Protein AF-A0A317Z697-F1 (afdb_monomer_lite)

Secondary structure (DSSP, 8-state):
-PPPP------SEEEEEESSHHHHHHHHHH-------EEEEEEEETTEEEEEEEE-TTS-HHHHHHHHHHHTTT-EE-S--HHHHHHHPEEEEESSHHHHHHHHSPPP-

pLDDT: mean 90.28, std 14.48, range [41.88, 98.62]

Structure (mmCIF, N/CA/C/O backbone):
data_AF-A0A317Z697-F1
#
_entry.id   AF-A0A317Z697-F1
#
loop_
_atom_site.group_PDB
_atom_site.id
_atom_site.type_symbol
_atom_site.label_atom_id
_atom_site.label_alt_id
_atom_site.label_comp_id
_atom_site.label_asym_id
_atom_site.label_entity_id
_atom_site.label_seq_id
_atom_site.pdbx_PDB_ins_code
_atom_site.Cartn_x
_atom_site.Cartn_y
_atom_site.Cartn_z
_atom_site.occupancy
_atom_site.B_iso_or_equiv
_atom_site.auth_seq_id
_atom_site.auth_comp_id
_atom_site.auth_asym_id
_atom_site.auth_atom_id
_atom_site.pdbx_PDB_model_num
ATOM 1 N N . ARG A 1 1 ? 38.152 8.853 -10.101 1.00 41.88 1 ARG A N 1
ATOM 2 C CA . ARG A 1 1 ? 37.678 7.446 -10.061 1.00 41.88 1 ARG A CA 1
ATOM 3 C C . ARG A 1 1 ? 36.201 7.452 -9.660 1.00 41.88 1 ARG A C 1
ATOM 5 O O . ARG A 1 1 ? 35.923 7.664 -8.489 1.00 41.88 1 ARG A O 1
ATOM 12 N N . LYS A 1 2 ? 35.261 7.319 -10.609 1.00 42.50 2 LYS A N 1
ATOM 13 C CA . LYS A 1 2 ? 33.827 7.153 -10.299 1.00 42.50 2 LYS A CA 1
ATOM 14 C C . LYS A 1 2 ? 33.617 5.700 -9.856 1.00 42.50 2 LYS A C 1
ATOM 16 O O . LYS A 1 2 ? 34.016 4.795 -10.584 1.00 42.50 2 LYS A O 1
ATOM 21 N N . ARG A 1 3 ? 33.093 5.478 -8.647 1.00 42.47 3 ARG A N 1
ATOM 22 C CA . ARG A 1 3 ? 32.684 4.139 -8.191 1.00 42.47 3 ARG A CA 1
ATOM 23 C C . ARG A 1 3 ? 31.514 3.690 -9.079 1.00 42.47 3 ARG A C 1
ATOM 25 O O . ARG A 1 3 ? 30.636 4.521 -9.312 1.00 42.47 3 ARG A O 1
ATOM 32 N N . PRO A 1 4 ? 31.486 2.449 -9.593 1.00 45.22 4 PRO A N 1
ATOM 33 C CA . PRO A 1 4 ? 30.306 1.970 -10.295 1.00 45.22 4 PRO A CA 1
ATOM 34 C C . PRO A 1 4 ? 29.153 1.951 -9.289 1.00 45.22 4 PRO A C 1
ATOM 36 O O . PRO A 1 4 ? 29.299 1.428 -8.181 1.00 45.22 4 PRO A O 1
ATOM 39 N N . SER A 1 5 ? 28.049 2.604 -9.653 1.00 47.69 5 SER A N 1
ATOM 40 C CA . SER A 1 5 ? 26.789 2.512 -8.924 1.00 47.69 5 SER A CA 1
ATOM 41 C C . SER A 1 5 ? 26.437 1.033 -8.808 1.00 47.69 5 SER A C 1
ATOM 43 O O . SER A 1 5 ? 26.380 0.326 -9.812 1.00 47.69 5 SER A O 1
ATOM 45 N N . LYS A 1 6 ? 26.297 0.538 -7.581 1.00 46.00 6 LYS A N 1
ATOM 46 C CA . LYS A 1 6 ? 25.869 -0.833 -7.323 1.00 46.00 6 LYS A CA 1
ATOM 47 C C . LYS A 1 6 ? 24.411 -0.897 -7.783 1.00 46.00 6 LYS A C 1
ATOM 49 O O . LYS A 1 6 ? 23.567 -0.335 -7.092 1.00 46.00 6 LYS A O 1
ATOM 54 N N . ASN A 1 7 ? 24.132 -1.505 -8.941 1.00 45.62 7 ASN A N 1
ATOM 55 C CA . ASN A 1 7 ? 22.761 -1.800 -9.367 1.00 45.62 7 ASN A CA 1
ATOM 56 C C . ASN A 1 7 ? 22.108 -2.606 -8.239 1.00 45.62 7 ASN A C 1
ATOM 58 O O . ASN A 1 7 ? 22.450 -3.768 -8.015 1.00 45.62 7 ASN A O 1
ATOM 62 N N . ARG A 1 8 ? 21.265 -1.946 -7.445 1.00 53.91 8 ARG A N 1
ATOM 63 C CA . ARG A 1 8 ? 20.401 -2.607 -6.475 1.00 53.91 8 ARG A CA 1
ATOM 64 C C . ARG A 1 8 ? 19.311 -3.249 -7.315 1.00 53.91 8 ARG A C 1
ATOM 66 O O . ARG A 1 8 ? 18.556 -2.522 -7.939 1.00 53.91 8 ARG A O 1
ATOM 73 N N . THR A 1 9 ? 19.269 -4.575 -7.369 1.00 57.44 9 THR A N 1
ATOM 74 C CA . THR A 1 9 ? 18.113 -5.290 -7.911 1.00 57.44 9 THR A CA 1
ATOM 75 C C . THR A 1 9 ? 16.875 -4.790 -7.171 1.00 57.44 9 THR A C 1
ATOM 77 O O . THR A 1 9 ? 16.795 -4.951 -5.951 1.00 57.44 9 THR A O 1
ATOM 80 N N . THR A 1 10 ? 15.963 -4.128 -7.877 1.00 67.25 10 THR A N 1
ATOM 81 C CA . THR A 1 10 ? 14.708 -3.648 -7.291 1.00 67.25 10 THR A CA 1
ATOM 82 C C . THR A 1 10 ? 13.803 -4.848 -7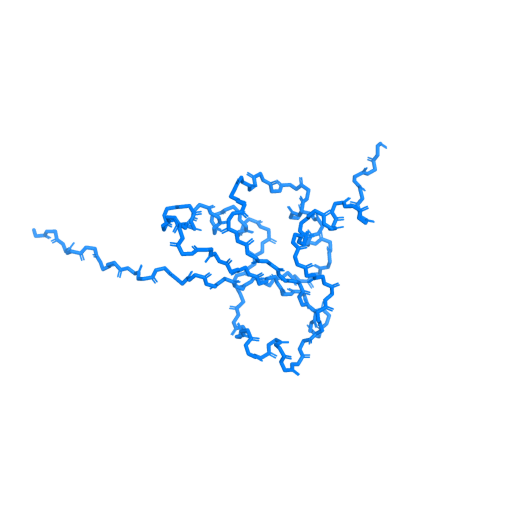.030 1.00 67.25 10 THR A C 1
ATOM 84 O O . THR A 1 10 ? 13.548 -5.646 -7.932 1.00 67.25 10 THR A O 1
ATOM 87 N N . THR A 1 11 ? 13.351 -5.019 -5.787 1.00 81.25 11 THR A N 1
ATOM 88 C CA . THR A 1 11 ? 12.391 -6.072 -5.437 1.00 81.25 11 THR A CA 1
ATOM 89 C C . THR A 1 11 ? 11.068 -5.800 -6.157 1.00 81.25 11 THR A C 1
ATOM 91 O O . THR A 1 11 ? 10.554 -4.687 -6.084 1.00 81.25 11 THR A O 1
ATOM 94 N N . ARG A 1 12 ? 10.511 -6.804 -6.849 1.00 91.75 12 ARG A N 1
ATOM 95 C CA . ARG A 1 12 ? 9.208 -6.688 -7.541 1.00 91.75 12 ARG A CA 1
ATOM 96 C C . ARG A 1 12 ? 7.996 -6.907 -6.633 1.00 91.75 12 ARG A C 1
ATOM 98 O O . ARG A 1 12 ? 6.869 -6.761 -7.080 1.00 91.75 12 ARG A O 1
ATOM 105 N N . THR A 1 13 ? 8.236 -7.217 -5.366 1.00 95.19 13 THR A N 1
ATOM 106 C CA . THR A 1 13 ? 7.212 -7.271 -4.326 1.00 95.19 13 THR A CA 1
ATOM 107 C C . THR A 1 13 ? 7.513 -6.206 -3.290 1.00 95.19 13 THR A C 1
ATOM 109 O O . THR A 1 13 ? 8.623 -6.150 -2.751 1.00 95.19 13 THR A O 1
ATOM 112 N N . ALA A 1 14 ? 6.521 -5.369 -3.023 1.00 95.38 14 ALA A N 1
ATOM 113 C CA . ALA A 1 14 ? 6.580 -4.321 -2.023 1.00 95.38 14 ALA A CA 1
ATOM 114 C C . ALA A 1 14 ? 5.493 -4.560 -0.979 1.00 95.38 14 ALA A C 1
ATOM 116 O O . ALA A 1 14 ? 4.379 -4.945 -1.319 1.00 95.38 14 ALA A O 1
ATOM 117 N N . ILE A 1 15 ? 5.828 -4.346 0.292 1.00 98.06 15 ILE A N 1
ATOM 118 C CA . ILE A 1 15 ? 4.886 -4.484 1.399 1.00 98.06 15 ILE A CA 1
ATOM 119 C C . ILE A 1 15 ? 4.958 -3.211 2.224 1.00 98.06 15 ILE A C 1
ATOM 121 O O . ILE A 1 15 ? 6.033 -2.818 2.687 1.00 98.06 15 ILE A O 1
ATOM 125 N N . PHE A 1 16 ? 3.806 -2.589 2.410 1.00 98.00 16 PHE A N 1
ATOM 126 C CA . PHE A 1 16 ? 3.645 -1.335 3.124 1.00 98.00 16 PHE A CA 1
ATOM 127 C C . PHE A 1 16 ? 2.750 -1.536 4.338 1.00 98.00 16 PHE A C 1
ATOM 129 O O . PHE A 1 16 ? 1.836 -2.359 4.306 1.00 98.00 16 PHE A O 1
ATOM 136 N N . LYS A 1 17 ? 3.043 -0.814 5.416 1.00 98.31 17 LYS A N 1
ATOM 137 C CA . LYS A 1 17 ? 2.325 -0.868 6.687 1.00 98.31 17 LYS A CA 1
ATOM 138 C C . LYS A 1 17 ? 1.574 0.445 6.890 1.00 98.31 17 LYS A C 1
ATOM 140 O O . LYS A 1 17 ? 2.197 1.489 7.071 1.00 98.31 17 LYS A O 1
ATOM 145 N N . PHE A 1 18 ? 0.254 0.357 6.927 1.00 98.00 18 PHE A N 1
ATOM 146 C CA . PHE A 1 18 ? -0.643 1.419 7.367 1.00 98.00 18 PHE A CA 1
ATOM 147 C C . PHE A 1 18 ? -1.034 1.168 8.828 1.00 98.00 18 PHE A C 1
ATOM 149 O O . PHE A 1 18 ? -1.301 0.022 9.202 1.00 98.00 18 PHE A O 1
ATOM 156 N N . GLU A 1 19 ? -1.022 2.210 9.663 1.00 94.75 19 GLU A N 1
ATOM 157 C CA . GLU A 1 19 ? -1.333 2.063 11.094 1.00 94.75 19 GLU A CA 1
ATOM 158 C C . GLU A 1 19 ? -2.824 1.790 11.314 1.00 94.75 19 GLU A C 1
ATOM 160 O O . GLU A 1 19 ? -3.176 1.019 12.203 1.00 94.75 19 GLU A O 1
ATOM 165 N N . ASP A 1 20 ? -3.690 2.358 10.473 1.00 94.62 20 ASP A N 1
ATOM 166 C CA . ASP A 1 20 ? -5.129 2.127 10.509 1.00 94.62 20 ASP A CA 1
ATOM 167 C C . ASP A 1 20 ? -5.770 2.148 9.105 1.00 94.62 20 ASP A C 1
ATOM 169 O O . ASP A 1 20 ? -5.098 2.246 8.075 1.00 94.62 20 ASP A O 1
ATOM 173 N N . LEU A 1 21 ? -7.096 1.985 9.063 1.00 95.25 21 LEU A N 1
ATOM 174 C CA . LEU A 1 21 ? -7.867 1.991 7.820 1.00 95.25 21 LEU A CA 1
ATOM 175 C C . LEU A 1 21 ? -7.999 3.398 7.212 1.00 95.25 21 LEU A C 1
ATOM 177 O O . LEU A 1 21 ? -8.128 3.512 5.994 1.00 95.25 21 LEU A O 1
ATOM 181 N N . GLU A 1 22 ? -7.975 4.455 8.025 1.00 94.75 22 GLU A N 1
ATOM 182 C CA . GLU A 1 22 ? -8.115 5.835 7.547 1.00 94.75 22 GLU A CA 1
ATOM 183 C C . GLU A 1 22 ? -6.911 6.231 6.691 1.00 94.75 22 GLU A C 1
ATOM 185 O O . GLU A 1 22 ? -7.085 6.864 5.648 1.00 94.75 22 GLU A O 1
ATOM 190 N N . ASP A 1 23 ? -5.705 5.780 7.048 1.00 95.31 23 ASP A N 1
ATOM 191 C CA . ASP A 1 23 ? -4.515 5.992 6.218 1.00 95.31 23 ASP A CA 1
ATOM 192 C C . ASP A 1 23 ? -4.629 5.284 4.852 1.00 95.31 23 ASP A C 1
ATOM 194 O O . ASP A 1 23 ? -4.227 5.835 3.822 1.00 95.31 23 ASP A O 1
ATOM 198 N N . VAL A 1 24 ? -5.230 4.085 4.810 1.00 96.88 24 VAL A N 1
ATOM 199 C CA . VAL A 1 24 ? -5.496 3.354 3.554 1.00 96.88 24 VAL A CA 1
ATOM 200 C C . VAL A 1 24 ? -6.509 4.111 2.691 1.00 96.88 24 VAL A C 1
ATOM 202 O O . VAL A 1 24 ? -6.317 4.243 1.479 1.00 96.88 24 VAL A O 1
ATOM 205 N N . ILE A 1 25 ? -7.576 4.635 3.303 1.00 96.19 25 ILE A N 1
ATOM 206 C CA . ILE A 1 25 ? -8.593 5.449 2.620 1.00 96.19 25 ILE A CA 1
ATOM 207 C C . ILE A 1 25 ? -7.964 6.737 2.078 1.00 96.19 25 ILE A C 1
ATOM 209 O O . ILE A 1 25 ? -8.167 7.082 0.911 1.00 96.19 25 ILE A O 1
ATOM 213 N N . ALA A 1 26 ? -7.155 7.423 2.887 1.00 94.56 26 ALA A N 1
ATOM 214 C CA . ALA A 1 26 ? -6.454 8.634 2.481 1.00 94.56 26 ALA A CA 1
ATOM 215 C C . ALA A 1 26 ? -5.501 8.371 1.309 1.00 94.56 26 ALA A C 1
ATOM 217 O O . ALA A 1 26 ? -5.503 9.143 0.347 1.00 94.56 26 ALA A O 1
ATOM 218 N N . TYR A 1 27 ? -4.735 7.275 1.351 1.00 96.00 27 TYR A N 1
ATOM 219 C CA . TYR A 1 27 ? -3.903 6.843 0.229 1.00 96.00 27 TYR A CA 1
ATOM 220 C C . TYR A 1 27 ? -4.750 6.611 -1.024 1.00 96.00 27 TYR A C 1
ATOM 222 O O . TYR A 1 27 ? -4.426 7.152 -2.080 1.00 96.00 27 TYR A O 1
ATOM 230 N N . ALA A 1 28 ? -5.854 5.867 -0.927 1.00 95.50 28 ALA A N 1
ATOM 231 C CA . ALA A 1 28 ? -6.675 5.526 -2.084 1.00 95.50 28 ALA A CA 1
ATOM 232 C C . ALA A 1 28 ? -7.210 6.761 -2.830 1.00 95.50 28 ALA A C 1
ATOM 234 O O . ALA A 1 28 ? -7.206 6.766 -4.059 1.00 95.50 28 ALA A O 1
ATOM 235 N N . HIS A 1 29 ? -7.622 7.812 -2.114 1.00 94.38 29 HIS A N 1
ATOM 236 C CA . HIS A 1 29 ? -8.170 9.031 -2.730 1.00 94.38 29 HIS A CA 1
ATOM 237 C C . HIS A 1 29 ? -7.123 10.052 -3.163 1.00 94.38 29 HIS A C 1
ATOM 239 O O . HIS A 1 29 ? -7.350 10.788 -4.120 1.00 94.38 29 HIS A O 1
ATOM 245 N N . ARG A 1 30 ? -5.980 10.117 -2.474 1.00 92.25 30 ARG A N 1
ATOM 246 C CA . ARG A 1 30 ? -4.978 11.172 -2.700 1.00 92.25 30 ARG A CA 1
ATOM 247 C C . ARG A 1 30 ? -3.799 10.738 -3.559 1.00 92.25 30 ARG A C 1
ATOM 249 O O . ARG A 1 30 ? -3.062 11.607 -4.020 1.00 92.25 30 ARG A O 1
ATOM 256 N N . ASN A 1 31 ? -3.587 9.438 -3.763 1.00 86.31 31 ASN A N 1
ATOM 257 C CA . ASN A 1 31 ? -2.522 8.983 -4.651 1.00 86.31 31 ASN A CA 1
ATOM 258 C C . ASN A 1 31 ? -2.882 9.270 -6.125 1.00 86.31 31 ASN A C 1
ATOM 260 O O . ASN A 1 31 ? -4.001 9.001 -6.556 1.00 86.31 31 ASN A O 1
ATOM 264 N N . ASP A 1 32 ? -1.920 9.783 -6.900 1.00 85.00 32 ASP A N 1
ATOM 265 C CA . ASP A 1 32 ? -2.017 9.954 -8.365 1.00 85.00 32 ASP A CA 1
ATOM 266 C C . ASP A 1 32 ? -1.196 8.865 -9.082 1.00 85.00 32 ASP A C 1
ATOM 268 O O . ASP A 1 32 ? -0.503 9.107 -10.077 1.00 85.00 32 ASP A O 1
ATOM 272 N N . GLN A 1 33 ? -1.220 7.641 -8.542 1.00 85.81 33 GLN A N 1
ATOM 273 C CA . GLN A 1 33 ? -0.461 6.524 -9.085 1.00 85.81 33 GLN A CA 1
ATOM 274 C C . GLN A 1 33 ? -1.038 6.133 -10.453 1.00 85.81 33 GLN A C 1
ATOM 276 O O . GLN A 1 33 ? -2.172 5.676 -10.565 1.00 85.81 33 GLN A O 1
ATOM 281 N N . ARG A 1 34 ? -0.236 6.293 -11.513 1.00 86.38 34 ARG A N 1
ATOM 282 C CA . ARG A 1 34 ? -0.647 5.977 -12.899 1.00 86.38 34 ARG A CA 1
ATOM 283 C C . ARG A 1 34 ? -0.233 4.598 -13.387 1.00 86.38 34 ARG A C 1
ATOM 285 O O . ARG A 1 34 ? -0.669 4.177 -14.453 1.00 86.38 34 ARG A O 1
ATOM 292 N N . LEU A 1 35 ? 0.662 3.942 -12.655 1.00 90.94 35 LEU A N 1
ATOM 293 C CA . LEU A 1 35 ? 1.061 2.573 -12.959 1.00 90.94 35 LEU A CA 1
ATOM 294 C C . LEU A 1 35 ? -0.143 1.657 -12.721 1.00 90.94 35 LEU A C 1
ATOM 296 O O . LEU A 1 35 ? -0.831 1.839 -11.724 1.00 90.94 35 LEU A O 1
ATOM 300 N N . THR A 1 36 ? -0.382 0.696 -13.611 1.00 91.19 36 THR A N 1
ATOM 301 C CA . THR A 1 36 ? -1.511 -0.253 -13.487 1.00 91.19 36 THR A CA 1
ATOM 302 C C . THR A 1 36 ? -1.081 -1.710 -13.633 1.00 91.19 36 THR A C 1
ATOM 304 O O . THR A 1 36 ? -1.841 -2.616 -13.322 1.00 91.19 36 THR A O 1
ATOM 307 N N . GLU A 1 37 ? 0.149 -1.940 -14.086 1.00 95.62 37 GLU A N 1
ATOM 308 C CA . GLU A 1 37 ? 0.754 -3.247 -14.327 1.00 95.62 37 GLU A CA 1
ATOM 309 C C . GLU A 1 37 ? 1.300 -3.847 -13.019 1.00 95.62 37 GLU A C 1
ATOM 311 O O . GLU A 1 37 ? 2.511 -4.001 -12.820 1.00 95.62 37 GLU A O 1
ATOM 316 N N . PHE A 1 38 ? 0.395 -4.105 -12.077 1.00 95.69 38 PHE A N 1
ATOM 317 C CA . PHE A 1 38 ? 0.674 -4.800 -10.827 1.00 95.69 38 PHE A CA 1
ATOM 318 C C . PHE A 1 38 ? -0.588 -5.467 -10.276 1.00 95.69 38 PHE A C 1
ATOM 320 O O . PHE A 1 38 ? -1.704 -5.026 -10.538 1.00 95.69 38 PHE A O 1
ATOM 327 N N . GLU A 1 39 ? -0.394 -6.478 -9.438 1.00 96.81 39 GLU A N 1
ATOM 328 C CA . GLU A 1 39 ? -1.447 -7.052 -8.598 1.00 96.81 39 GLU A CA 1
ATOM 329 C C . GLU A 1 39 ? -1.278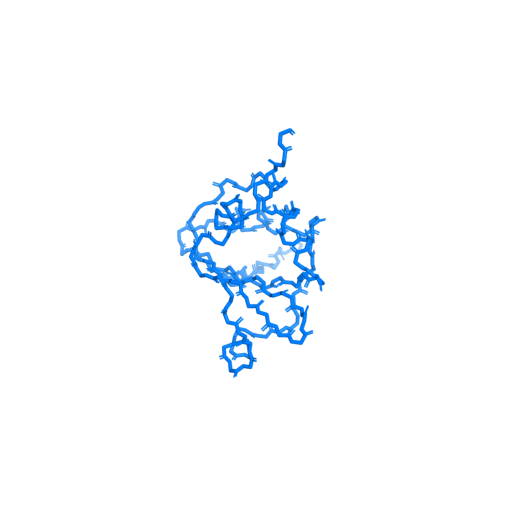 -6.589 -7.152 1.00 96.81 39 GLU A C 1
ATOM 331 O O . GLU A 1 39 ? -0.154 -6.366 -6.688 1.00 96.81 39 GLU A O 1
ATOM 336 N N . ASP A 1 40 ? -2.384 -6.444 -6.425 1.00 97.38 40 ASP A N 1
ATOM 337 C CA . ASP A 1 40 ? -2.370 -5.934 -5.059 1.00 97.38 40 ASP A CA 1
ATOM 338 C C . ASP A 1 40 ? -3.325 -6.659 -4.097 1.00 97.38 40 ASP A C 1
ATOM 340 O O . ASP A 1 40 ? -4.356 -7.245 -4.454 1.00 97.38 40 ASP A O 1
ATOM 344 N N . LEU A 1 41 ? -2.936 -6.644 -2.825 1.00 98.19 41 LEU A N 1
ATOM 345 C CA . LEU A 1 41 ? -3.642 -7.291 -1.724 1.00 98.19 41 LEU A CA 1
ATOM 346 C C . LEU A 1 41 ? -3.592 -6.389 -0.493 1.00 98.19 41 LEU A C 1
ATOM 348 O O . LEU A 1 41 ? -2.567 -5.776 -0.196 1.00 98.19 41 LEU A O 1
ATOM 352 N N . LEU A 1 42 ? -4.685 -6.355 0.264 1.00 98.56 42 LEU A N 1
ATOM 353 C CA . LEU A 1 42 ? -4.735 -5.713 1.572 1.00 98.56 42 LEU A CA 1
ATOM 354 C C . LEU A 1 42 ? -4.975 -6.769 2.642 1.00 98.56 42 LEU A C 1
ATOM 356 O O . LEU A 1 42 ? -6.050 -7.370 2.702 1.00 98.56 42 LEU A O 1
ATOM 360 N N . TYR A 1 43 ? -3.986 -6.959 3.503 1.00 98.62 43 TYR A N 1
ATOM 361 C CA . TYR A 1 43 ? -4.087 -7.782 4.699 1.00 98.62 43 TYR A CA 1
ATOM 362 C C . TYR A 1 43 ? -4.408 -6.920 5.917 1.00 98.62 43 TYR A C 1
ATOM 364 O O . TYR A 1 43 ? -4.027 -5.754 5.985 1.00 98.62 43 TYR A O 1
ATOM 372 N N . MET A 1 44 ? -5.044 -7.528 6.911 1.00 98.25 44 MET A N 1
ATOM 373 C CA . MET A 1 44 ? -5.099 -7.028 8.279 1.00 98.25 44 MET A CA 1
ATOM 374 C C . MET A 1 44 ? -4.484 -8.069 9.213 1.00 98.25 44 MET A C 1
ATOM 376 O O . MET A 1 44 ? -4.773 -9.264 9.101 1.00 98.25 44 MET A O 1
ATOM 380 N N . LEU A 1 45 ? -3.621 -7.612 10.112 1.00 98.06 45 LEU A N 1
ATOM 381 C CA . LEU A 1 45 ? -2.992 -8.409 11.158 1.00 98.06 45 LEU A CA 1
ATOM 382 C C . LEU A 1 45 ? -2.825 -7.515 12.388 1.00 98.06 45 LEU A C 1
ATOM 384 O O . LEU A 1 45 ? -2.242 -6.442 12.274 1.00 98.06 45 LEU A O 1
ATOM 388 N N . ASP A 1 46 ? -3.311 -7.966 13.545 1.00 9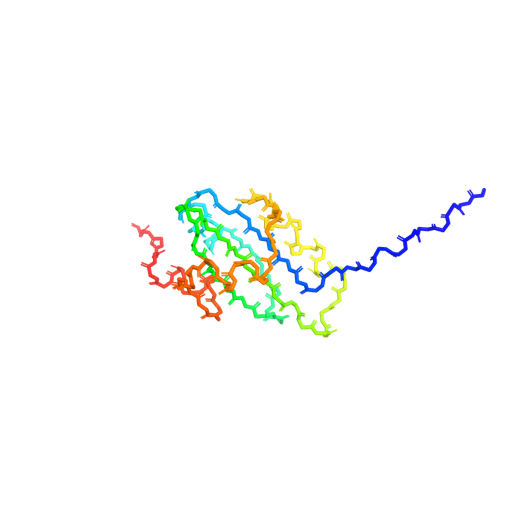5.75 46 ASP A N 1
ATOM 389 C CA . ASP A 1 46 ? -3.214 -7.242 14.821 1.00 95.75 46 ASP A CA 1
ATOM 390 C C . ASP A 1 46 ? -3.663 -5.767 14.711 1.00 95.75 46 ASP A C 1
ATOM 392 O O . ASP A 1 46 ? -2.937 -4.850 15.092 1.00 95.75 46 ASP A O 1
ATOM 396 N N . ASP A 1 47 ? -4.841 -5.547 14.111 1.00 95.69 47 ASP A N 1
ATOM 397 C CA . ASP A 1 47 ? -5.447 -4.231 13.830 1.00 95.69 47 ASP A CA 1
ATOM 398 C C . ASP A 1 47 ? -4.609 -3.289 12.941 1.00 95.69 47 ASP A C 1
ATOM 400 O O . ASP A 1 47 ? -4.982 -2.140 12.721 1.00 95.69 47 ASP A O 1
ATOM 404 N N . THR A 1 48 ? -3.517 -3.790 12.362 1.00 97.75 48 THR A N 1
ATOM 405 C CA . THR A 1 48 ? -2.652 -3.083 11.414 1.00 97.75 48 THR A CA 1
ATOM 406 C C . THR A 1 48 ? -2.938 -3.549 9.990 1.00 97.75 48 THR A C 1
ATOM 408 O O . THR A 1 48 ? -3.172 -4.740 9.750 1.00 97.75 48 THR A O 1
ATOM 411 N N . TYR A 1 49 ? -2.866 -2.635 9.022 1.00 98.44 49 TYR A N 1
ATOM 412 C CA . TYR A 1 49 ? -3.109 -2.941 7.615 1.00 98.44 49 TYR A CA 1
ATOM 413 C C . TYR A 1 49 ? -1.801 -3.073 6.835 1.00 98.44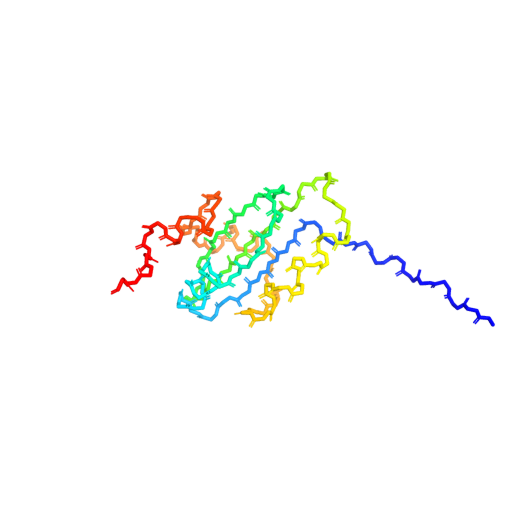 49 TYR A C 1
ATOM 415 O O . TYR A 1 49 ? -0.898 -2.243 6.938 1.00 98.44 49 TYR A O 1
ATOM 423 N N . TYR A 1 50 ? -1.706 -4.123 6.023 1.00 98.62 50 TYR A N 1
ATOM 424 C CA . TYR A 1 50 ? -0.533 -4.416 5.209 1.00 98.62 50 TYR A CA 1
ATOM 425 C C . TYR A 1 50 ? -0.917 -4.494 3.739 1.00 98.62 50 TYR A C 1
ATOM 427 O O . TYR A 1 50 ? -1.637 -5.400 3.321 1.00 98.62 50 TYR A O 1
ATOM 435 N N . TYR A 1 51 ? -0.423 -3.541 2.959 1.00 98.25 51 TYR A N 1
ATOM 436 C CA . TYR A 1 51 ? -0.678 -3.453 1.531 1.00 98.25 51 TYR A CA 1
ATOM 437 C C . TYR A 1 51 ? 0.485 -4.072 0.761 1.00 98.25 51 TYR A C 1
ATOM 439 O O . TYR A 1 51 ? 1.627 -3.617 0.867 1.00 98.25 51 TYR A O 1
ATOM 447 N N . VAL A 1 52 ? 0.196 -5.146 0.036 1.00 98.19 52 VAL A N 1
ATOM 448 C CA . VAL A 1 52 ? 1.165 -5.920 -0.740 1.00 98.19 52 VAL A CA 1
ATOM 449 C C . VAL A 1 52 ? 0.951 -5.614 -2.213 1.00 98.19 52 VAL A C 1
ATOM 451 O O . VAL A 1 52 ? -0.177 -5.667 -2.693 1.00 98.19 52 VAL A O 1
ATOM 454 N N . VAL A 1 53 ? 2.037 -5.312 -2.919 1.00 97.31 53 VAL A N 1
ATOM 455 C CA . VAL A 1 53 ? 2.044 -4.967 -4.344 1.00 97.31 53 VAL A CA 1
ATOM 456 C C . VAL A 1 53 ? 3.030 -5.869 -5.072 1.00 97.31 53 VAL A C 1
ATOM 458 O O . VAL A 1 53 ? 4.194 -5.971 -4.671 1.00 97.31 53 VAL A O 1
ATOM 461 N N . HIS A 1 54 ? 2.578 -6.488 -6.157 1.00 97.06 54 HIS A N 1
ATOM 462 C CA . HIS A 1 54 ? 3.356 -7.350 -7.041 1.00 97.06 54 HIS A CA 1
ATOM 463 C C . HIS A 1 54 ? 3.458 -6.704 -8.418 1.00 97.06 54 HIS A C 1
ATOM 465 O O . HIS A 1 54 ? 2.513 -6.746 -9.196 1.00 97.06 54 HIS A O 1
ATOM 471 N N . PHE A 1 55 ? 4.605 -6.106 -8.726 1.00 96.88 55 PHE A N 1
ATOM 472 C CA . PHE A 1 55 ? 4.837 -5.479 -10.025 1.00 96.88 55 PHE A CA 1
ATOM 473 C C . PHE A 1 55 ? 5.075 -6.528 -11.110 1.00 96.88 55 PHE A C 1
ATOM 475 O O . PHE A 1 55 ? 5.927 -7.411 -10.943 1.00 96.88 55 PHE A O 1
ATOM 482 N N . ASP A 1 56 ? 4.412 -6.366 -12.255 1.00 96.31 56 ASP A N 1
ATOM 483 C CA . ASP A 1 56 ? 4.625 -7.225 -13.418 1.00 96.31 56 ASP A CA 1
ATOM 484 C C . ASP A 1 56 ? 6.080 -7.175 -13.892 1.00 96.31 56 ASP A C 1
ATOM 486 O O . ASP A 1 56 ? 6.780 -6.172 -13.728 1.00 96.31 56 ASP A O 1
ATOM 490 N N . GLU A 1 57 ? 6.551 -8.240 -14.549 1.00 93.94 57 GLU A N 1
ATOM 491 C CA . GLU A 1 57 ? 7.919 -8.315 -15.086 1.00 93.94 57 GLU A CA 1
ATOM 492 C C . GLU A 1 57 ? 8.235 -7.221 -16.124 1.00 93.94 57 GLU A C 1
ATOM 494 O O . GLU A 1 57 ? 9.395 -6.839 -16.320 1.00 93.94 57 GLU A O 1
ATOM 499 N N . THR A 1 58 ? 7.201 -6.687 -16.767 1.00 94.44 58 THR A N 1
ATOM 500 C CA . THR A 1 58 ? 7.281 -5.638 -17.787 1.00 94.44 58 THR A CA 1
ATOM 501 C C . THR A 1 58 ? 7.517 -4.248 -17.196 1.00 94.44 58 THR A C 1
ATOM 503 O O . THR A 1 58 ? 7.980 -3.358 -17.914 1.00 94.44 58 THR A O 1
ATOM 506 N N . VAL A 1 59 ? 7.259 -4.048 -15.898 1.00 95.00 59 VAL A N 1
ATOM 507 C CA . VAL A 1 59 ? 7.437 -2.749 -15.241 1.00 95.00 59 VAL A CA 1
ATOM 508 C C . VAL A 1 59 ? 8.922 -2.407 -15.144 1.00 95.00 59 VAL A C 1
ATOM 510 O O . VAL A 1 59 ? 9.735 -3.200 -14.658 1.00 95.00 59 VAL A O 1
ATOM 513 N N . ALA A 1 60 ? 9.272 -1.203 -15.599 1.00 94.31 60 ALA A N 1
ATOM 514 C CA . ALA A 1 60 ? 10.621 -0.660 -15.501 1.00 94.31 60 ALA A CA 1
ATOM 515 C C . ALA A 1 60 ? 10.970 -0.274 -14.055 1.00 94.31 60 ALA A C 1
ATOM 517 O O . ALA A 1 60 ? 10.142 0.282 -13.335 1.00 94.31 60 ALA A O 1
ATOM 518 N N . GLU A 1 61 ? 12.230 -0.475 -13.653 1.00 93.12 61 GLU A N 1
ATOM 519 C CA . GLU A 1 61 ? 12.704 -0.129 -12.301 1.00 93.12 61 GLU A CA 1
ATOM 520 C C . GLU A 1 61 ? 12.449 1.342 -11.931 1.00 93.12 61 GLU A C 1
ATOM 522 O O . GLU A 1 61 ? 12.189 1.643 -10.769 1.00 93.12 61 GLU A O 1
ATOM 527 N N . THR A 1 62 ? 12.478 2.257 -12.907 1.00 94.12 62 THR A N 1
ATOM 528 C CA . THR A 1 62 ? 12.165 3.678 -12.693 1.00 94.12 62 THR A CA 1
ATOM 529 C C . THR A 1 62 ? 10.719 3.885 -12.254 1.00 94.12 62 THR A C 1
ATOM 531 O O . THR A 1 62 ? 10.487 4.619 -11.304 1.00 94.12 62 THR A O 1
ATOM 534 N N . HIS A 1 63 ? 9.758 3.186 -12.866 1.00 95.12 63 HIS A N 1
ATOM 535 C CA . HIS A 1 63 ? 8.351 3.277 -12.468 1.00 95.12 63 HIS A CA 1
ATOM 536 C C . HIS A 1 63 ? 8.105 2.653 -11.094 1.00 95.12 63 HIS A C 1
ATOM 538 O O . HIS A 1 63 ? 7.302 3.175 -10.327 1.00 95.12 63 HIS A O 1
ATOM 544 N N . ILE A 1 64 ? 8.823 1.574 -10.756 1.00 94.94 64 ILE A N 1
ATOM 545 C CA . ILE A 1 64 ? 8.773 1.000 -9.405 1.00 94.94 64 ILE A CA 1
ATOM 546 C C . ILE A 1 64 ? 9.297 2.023 -8.391 1.00 94.94 64 ILE A C 1
ATOM 548 O O . ILE A 1 64 ? 8.665 2.263 -7.369 1.00 94.94 64 ILE A O 1
ATOM 552 N N . HIS A 1 65 ? 10.428 2.671 -8.669 1.00 93.88 65 HIS A N 1
ATOM 553 C CA . HIS A 1 65 ? 10.972 3.700 -7.784 1.00 93.88 65 HIS A CA 1
ATOM 554 C C . HIS A 1 65 ? 10.019 4.898 -7.620 1.00 93.88 65 HIS A C 1
ATOM 556 O O . HIS A 1 65 ? 9.837 5.379 -6.502 1.00 93.88 65 HIS A O 1
ATOM 562 N N . ASP A 1 66 ? 9.377 5.345 -8.700 1.00 93.56 66 ASP A N 1
ATOM 563 C CA . ASP A 1 66 ? 8.380 6.421 -8.651 1.00 93.56 66 ASP A CA 1
ATOM 564 C C . ASP A 1 66 ? 7.139 6.010 -7.840 1.00 93.56 66 ASP A C 1
ATOM 566 O O . ASP A 1 66 ? 6.621 6.820 -7.072 1.00 93.56 66 ASP A O 1
ATOM 570 N N . TYR A 1 67 ? 6.712 4.743 -7.943 1.00 94.44 67 TYR A N 1
ATOM 571 C CA . TYR A 1 67 ? 5.668 4.160 -7.091 1.00 94.44 67 TYR A CA 1
ATOM 572 C C . TYR A 1 67 ? 6.041 4.257 -5.611 1.00 94.44 67 TYR A C 1
ATOM 574 O O . TYR A 1 67 ? 5.263 4.765 -4.806 1.00 94.44 67 TYR A O 1
ATOM 582 N N . TYR A 1 68 ? 7.250 3.808 -5.250 1.00 94.56 68 TYR A N 1
ATOM 583 C CA . TYR A 1 68 ? 7.752 3.910 -3.878 1.00 94.56 68 TYR A CA 1
ATOM 584 C C . TYR A 1 68 ? 7.760 5.358 -3.384 1.00 94.56 68 TYR A C 1
ATOM 586 O O . TYR A 1 68 ? 7.366 5.610 -2.251 1.00 94.56 68 TYR A O 1
ATOM 594 N N . GLY A 1 69 ? 8.199 6.303 -4.218 1.00 92.94 69 GLY A N 1
ATOM 595 C CA . GLY A 1 69 ? 8.239 7.718 -3.857 1.00 92.94 69 GLY A CA 1
ATOM 596 C C . GLY A 1 69 ? 6.870 8.260 -3.449 1.00 92.94 69 GLY A C 1
ATOM 597 O O . GLY A 1 69 ? 6.771 8.906 -2.413 1.00 92.94 69 GLY A O 1
ATOM 598 N N . GLN A 1 70 ? 5.829 7.945 -4.223 1.00 92.62 70 GLN A N 1
ATOM 599 C CA . GLN A 1 70 ? 4.468 8.427 -3.970 1.00 92.62 70 GLN A CA 1
ATOM 600 C C . GLN A 1 70 ? 3.819 7.745 -2.767 1.00 92.62 70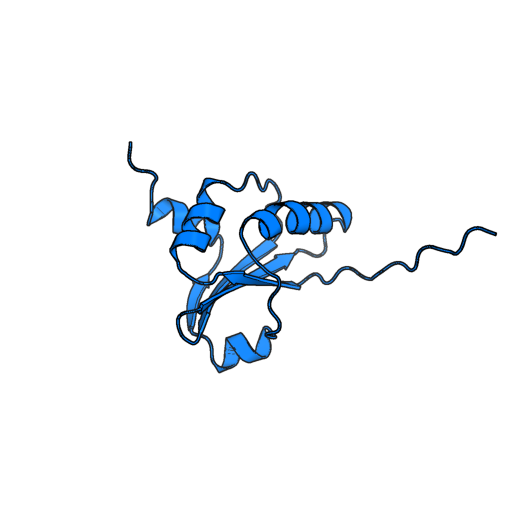 GLN A C 1
ATOM 602 O O . GLN A 1 70 ? 3.276 8.410 -1.890 1.00 92.62 70 GLN A O 1
ATOM 607 N N . ILE A 1 71 ? 3.873 6.412 -2.695 1.00 94.06 71 ILE A N 1
ATOM 608 C CA . ILE A 1 71 ? 3.155 5.688 -1.641 1.00 94.06 71 ILE A CA 1
ATOM 609 C C . ILE A 1 71 ? 3.730 5.972 -0.249 1.00 94.06 71 ILE A C 1
ATOM 611 O O . ILE A 1 71 ? 2.977 6.072 0.717 1.00 94.06 71 ILE A O 1
ATOM 615 N N . LEU A 1 72 ? 5.047 6.180 -0.144 1.00 94.31 72 LEU A N 1
ATOM 616 C CA . LEU A 1 72 ? 5.727 6.469 1.123 1.00 94.31 72 LEU A CA 1
ATOM 617 C C . LEU A 1 72 ? 5.378 7.839 1.727 1.00 94.31 72 LEU A C 1
ATOM 619 O O . LEU A 1 72 ? 5.768 8.111 2.859 1.00 94.31 72 LEU A O 1
ATOM 623 N N . GLU A 1 73 ? 4.627 8.687 1.022 1.00 91.50 73 GLU A N 1
ATOM 624 C CA . GLU A 1 73 ? 4.031 9.893 1.612 1.00 91.50 73 GLU A CA 1
ATOM 625 C C . GLU A 1 73 ? 2.891 9.562 2.591 1.00 91.50 73 GLU A C 1
ATOM 627 O O . GLU A 1 73 ? 2.580 10.365 3.470 1.00 91.50 73 GLU A O 1
ATOM 632 N N . PHE A 1 74 ? 2.294 8.372 2.463 1.00 92.56 74 PHE A N 1
ATOM 633 C CA . PHE A 1 74 ? 1.123 7.932 3.228 1.00 92.56 74 PHE A CA 1
ATOM 634 C C . PHE A 1 74 ? 1.422 6.770 4.178 1.00 92.56 74 PHE A C 1
ATOM 636 O O . PHE A 1 74 ? 0.608 6.449 5.035 1.00 92.56 74 PHE A O 1
ATOM 643 N N . THR A 1 75 ? 2.555 6.088 4.001 1.00 95.12 75 THR A N 1
ATOM 644 C CA . THR A 1 75 ? 2.809 4.794 4.641 1.00 95.12 75 THR A CA 1
ATOM 645 C C . THR A 1 75 ? 4.290 4.559 4.914 1.00 95.12 75 THR A C 1
ATOM 647 O O . THR A 1 75 ? 5.160 5.275 4.415 1.00 95.12 75 THR A O 1
ATOM 650 N N . ALA A 1 76 ? 4.591 3.500 5.664 1.00 96.12 76 ALA A N 1
ATOM 651 C CA . ALA A 1 76 ? 5.951 3.026 5.889 1.00 96.12 76 ALA A CA 1
ATOM 652 C C . ALA A 1 76 ? 6.193 1.662 5.216 1.00 96.12 76 ALA A C 1
ATOM 654 O O . ALA A 1 76 ? 5.265 0.864 5.075 1.00 96.12 76 ALA A O 1
ATOM 655 N N . PRO A 1 77 ? 7.440 1.326 4.835 1.00 96.69 77 PRO A N 1
ATOM 656 C CA . PRO A 1 77 ? 7.781 -0.040 4.454 1.00 96.69 77 PRO A CA 1
ATOM 657 C C . PRO A 1 77 ? 7.538 -0.998 5.624 1.00 96.69 77 PRO A C 1
ATOM 659 O O . PRO A 1 77 ? 7.877 -0.690 6.768 1.00 96.69 77 PRO A O 1
ATOM 662 N N . SER A 1 78 ? 6.997 -2.175 5.331 1.00 96.75 78 SER A N 1
ATOM 663 C CA . SER A 1 78 ? 6.804 -3.229 6.325 1.00 96.75 78 SER A CA 1
ATOM 664 C C . SER A 1 78 ? 8.075 -4.058 6.534 1.00 96.75 78 SER A C 1
ATOM 666 O O . SER A 1 78 ? 8.851 -4.286 5.605 1.00 96.75 78 SER A O 1
ATOM 668 N N . ASP A 1 79 ? 8.264 -4.554 7.757 1.00 95.06 79 ASP A N 1
ATOM 669 C CA . ASP A 1 79 ? 9.256 -5.578 8.100 1.00 95.06 79 ASP A CA 1
ATOM 670 C C . ASP A 1 79 ? 8.718 -7.014 7.931 1.00 95.06 79 ASP A C 1
ATOM 672 O O . ASP A 1 79 ? 9.478 -7.982 8.031 1.00 95.06 79 ASP A O 1
ATOM 676 N N . LYS A 1 80 ? 7.411 -7.168 7.679 1.00 96.69 80 LYS A N 1
ATOM 677 C CA . LYS A 1 80 ? 6.754 -8.464 7.476 1.00 96.69 80 LYS A CA 1
ATOM 678 C C . LYS A 1 80 ? 7.059 -9.018 6.094 1.00 96.69 80 LYS A C 1
ATOM 680 O O . LYS A 1 80 ? 7.154 -8.286 5.114 1.00 96.69 80 LYS A O 1
ATOM 685 N N . THR A 1 81 ? 7.160 -10.339 6.017 1.00 96.81 81 THR A N 1
ATOM 686 C CA . THR A 1 81 ? 7.214 -11.048 4.741 1.00 96.81 81 THR A CA 1
ATOM 687 C C . THR A 1 81 ? 5.807 -11.388 4.277 1.00 96.81 81 THR A C 1
ATOM 689 O O . THR A 1 81 ? 4.899 -11.573 5.087 1.00 96.81 81 THR A O 1
ATOM 692 N N . GLU A 1 82 ? 5.636 -11.540 2.968 1.00 95.62 82 GLU A N 1
ATOM 693 C CA . GLU A 1 82 ? 4.369 -11.994 2.400 1.00 95.62 82 GLU A CA 1
ATOM 694 C C . GLU A 1 82 ? 3.976 -13.381 2.926 1.00 95.62 82 GLU A C 1
ATOM 696 O O . GLU A 1 82 ? 2.834 -13.582 3.311 1.00 95.62 82 GLU A O 1
ATOM 701 N N . PHE A 1 83 ? 4.932 -14.311 3.052 1.00 96.69 83 PHE A N 1
ATOM 702 C CA . PHE A 1 83 ? 4.683 -15.627 3.656 1.00 96.69 83 PHE A CA 1
ATOM 703 C C . PHE A 1 83 ? 4.078 -15.520 5.062 1.00 96.69 83 PHE A C 1
ATOM 705 O O . PHE A 1 83 ? 3.129 -16.228 5.376 1.00 96.69 83 PHE A O 1
ATOM 712 N N . TYR A 1 84 ? 4.578 -14.601 5.893 1.00 97.94 84 TYR A N 1
ATOM 713 C CA . TYR A 1 84 ? 4.033 -14.386 7.233 1.00 97.94 84 TYR A CA 1
ATOM 714 C C . TYR A 1 84 ? 2.604 -13.825 7.185 1.00 97.94 84 TYR A C 1
ATOM 716 O O . TYR A 1 84 ? 1.747 -14.238 7.962 1.00 97.94 84 TYR A O 1
ATOM 724 N N . LEU A 1 85 ? 2.326 -12.896 6.267 1.00 98.19 85 LEU A N 1
ATOM 725 C CA . LEU A 1 85 ? 0.977 -12.353 6.079 1.00 98.19 85 LEU A CA 1
ATOM 726 C C . LEU A 1 85 ? 0.003 -13.403 5.530 1.00 98.19 85 LEU A C 1
ATOM 728 O O . LEU A 1 85 ? -1.147 -13.423 5.952 1.00 98.19 85 LEU A O 1
ATOM 732 N N . ASN A 1 86 ? 0.464 -14.306 4.666 1.00 97.31 86 ASN A N 1
ATOM 733 C CA . ASN A 1 86 ? -0.334 -15.424 4.160 1.00 97.31 86 ASN A CA 1
ATOM 734 C C . ASN A 1 86 ? -0.710 -16.415 5.270 1.00 97.31 86 ASN A C 1
ATOM 736 O O . ASN A 1 86 ? -1.821 -16.941 5.267 1.00 97.31 86 ASN A O 1
ATOM 740 N N . ASP A 1 87 ? 0.201 -16.655 6.216 1.00 97.94 87 ASP A N 1
ATOM 741 C CA . ASP A 1 87 ? -0.012 -17.613 7.303 1.00 97.94 87 ASP A CA 1
ATOM 742 C C . ASP A 1 87 ? -0.861 -17.038 8.449 1.00 97.94 87 ASP A C 1
ATOM 744 O O . ASP A 1 87 ? -1.654 -17.762 9.056 1.00 97.94 87 ASP A O 1
ATOM 748 N N . TYR A 1 88 ? -0.687 -15.750 8.771 1.00 98.12 88 TYR A N 1
ATOM 749 C CA . TYR A 1 88 ? -1.242 -15.148 9.993 1.00 98.12 88 TYR A CA 1
ATOM 750 C C . TYR A 1 88 ? -2.174 -13.960 9.751 1.00 98.12 88 TYR A C 1
ATOM 752 O O . TYR A 1 88 ? -2.969 -13.616 10.626 1.00 98.12 88 TYR A O 1
ATOM 760 N N . GLY A 1 89 ? -2.071 -13.310 8.597 1.00 97.94 89 GLY A N 1
ATOM 761 C CA . GLY A 1 89 ? -2.902 -12.173 8.232 1.00 97.94 89 GLY A CA 1
ATOM 762 C C . GLY A 1 89 ? -4.243 -12.603 7.648 1.00 97.94 89 GLY A C 1
ATOM 763 O O . GLY A 1 89 ? -4.421 -13.699 7.118 1.00 97.94 89 GLY A O 1
ATOM 764 N N . LYS A 1 90 ? -5.212 -11.695 7.707 1.00 98.31 90 LYS A N 1
ATOM 765 C CA . LYS A 1 90 ? -6.500 -11.839 7.033 1.00 98.31 90 LYS A CA 1
ATOM 766 C C . LYS A 1 90 ? -6.509 -10.983 5.777 1.00 98.31 90 LYS A C 1
ATOM 768 O O . LYS A 1 90 ? -6.387 -9.768 5.883 1.00 98.31 90 LYS A O 1
ATOM 773 N N . ILE A 1 91 ? -6.747 -11.580 4.612 1.00 98.00 91 ILE A N 1
ATOM 774 C CA . ILE A 1 91 ? -7.039 -10.810 3.395 1.00 98.00 91 ILE A CA 1
ATOM 775 C C . ILE A 1 91 ? -8.370 -10.071 3.592 1.00 98.00 91 ILE A C 1
ATOM 777 O O . ILE A 1 91 ? -9.410 -10.690 3.834 1.00 98.00 91 ILE A O 1
ATOM 781 N N . VAL A 1 92 ? -8.326 -8.744 3.514 1.00 97.31 92 VAL A N 1
ATOM 782 C CA . VAL A 1 92 ? -9.487 -7.847 3.596 1.00 97.31 92 VAL A CA 1
ATOM 783 C C . VAL A 1 92 ? -9.959 -7.462 2.199 1.00 97.31 92 VAL A C 1
ATOM 785 O O . VAL A 1 92 ? -11.161 -7.440 1.947 1.00 97.31 92 VAL A O 1
ATOM 788 N N . MET A 1 93 ? -9.021 -7.197 1.286 1.00 98.19 93 MET A N 1
ATOM 789 C CA . MET A 1 93 ? -9.294 -6.899 -0.121 1.00 98.19 93 MET A CA 1
ATOM 790 C C . MET A 1 93 ? -8.232 -7.545 -1.009 1.00 98.19 93 MET A C 1
ATOM 792 O O . MET A 1 93 ? -7.085 -7.720 -0.600 1.00 98.19 93 MET A O 1
ATOM 796 N N . SER A 1 94 ? -8.619 -7.886 -2.233 1.00 96.44 94 SER A N 1
ATOM 797 C CA . SER A 1 94 ? -7.730 -8.474 -3.237 1.00 96.44 94 SER A CA 1
ATOM 798 C C . SER A 1 94 ? -8.079 -7.956 -4.619 1.00 96.44 94 SER A C 1
ATOM 800 O O . SER A 1 94 ? -9.275 -7.941 -4.927 1.00 96.44 94 SER A O 1
ATOM 802 N N . HIS A 1 95 ? -7.071 -7.670 -5.441 1.00 93.75 95 HIS A N 1
ATOM 803 C CA . HIS A 1 95 ? -7.177 -7.167 -6.814 1.00 93.75 95 HIS A CA 1
ATOM 804 C C . HIS A 1 95 ? -7.827 -5.777 -6.908 1.00 93.75 95 HIS A C 1
ATOM 806 O O . HIS A 1 95 ? -9.023 -5.613 -6.661 1.00 93.75 95 HIS A O 1
ATOM 812 N N . ASN A 1 96 ? -7.074 -4.776 -7.350 1.00 93.38 96 ASN A N 1
ATOM 813 C CA . ASN A 1 96 ? -7.493 -3.374 -7.418 1.00 93.38 96 ASN A CA 1
ATOM 814 C C . ASN A 1 96 ? -7.982 -2.846 -6.058 1.00 93.38 96 ASN A C 1
ATOM 816 O O . ASN A 1 96 ? -9.095 -2.318 -5.949 1.00 93.38 96 ASN A O 1
ATOM 820 N N . VAL A 1 97 ? -7.174 -3.008 -5.008 1.00 96.75 97 VAL A N 1
ATOM 821 C CA . VAL A 1 97 ? -7.512 -2.573 -3.640 1.00 96.75 97 VAL A CA 1
ATOM 822 C C . VAL A 1 97 ? -7.901 -1.097 -3.621 1.00 96.75 97 VAL A C 1
ATOM 824 O O . VAL A 1 97 ? -8.932 -0.755 -3.050 1.00 96.75 97 VAL A O 1
ATOM 827 N N . VAL A 1 98 ? -7.130 -0.229 -4.285 1.00 95.38 98 VAL A N 1
ATOM 828 C CA . VAL A 1 98 ? -7.397 1.223 -4.328 1.00 95.38 98 VAL A CA 1
ATOM 829 C C . VAL A 1 98 ? -8.801 1.523 -4.861 1.00 95.38 98 VAL A C 1
ATOM 831 O O . VAL A 1 98 ? -9.548 2.286 -4.251 1.00 95.38 98 VAL A O 1
ATOM 834 N N . GLU A 1 99 ? -9.203 0.884 -5.959 1.00 94.81 99 GLU A N 1
ATOM 835 C CA . GLU A 1 99 ? -10.530 1.091 -6.550 1.00 94.81 99 GLU A CA 1
ATOM 836 C C . GLU A 1 99 ? -11.650 0.497 -5.687 1.00 94.81 99 GLU A C 1
ATOM 838 O O . GLU A 1 99 ? -12.736 1.073 -5.584 1.00 94.81 99 GLU A O 1
ATOM 843 N N . GLN A 1 100 ? -11.394 -0.620 -5.000 1.00 97.12 100 GLN A N 1
ATOM 844 C CA . GLN A 1 100 ? -12.336 -1.155 -4.017 1.00 97.12 100 GLN A CA 1
ATOM 845 C C . GLN A 1 100 ? -12.526 -0.204 -2.832 1.00 97.12 100 GLN A C 1
ATOM 847 O O . GLN A 1 100 ? -13.665 0.033 -2.428 1.00 97.12 100 GLN A O 1
ATOM 852 N N . VAL A 1 101 ? -11.447 0.382 -2.308 1.00 96.94 101 VAL A N 1
ATOM 853 C CA . VAL A 1 101 ? -11.516 1.368 -1.222 1.00 96.94 101 VAL A CA 1
ATOM 854 C C . VAL A 1 101 ? -12.332 2.579 -1.661 1.00 96.94 101 VAL A C 1
ATOM 856 O O . VAL A 1 101 ? -13.308 2.906 -0.991 1.00 96.94 101 VAL A O 1
ATOM 859 N N . LYS A 1 102 ? -12.033 3.178 -2.822 1.00 95.56 102 LYS A N 1
ATOM 860 C CA . LYS A 1 102 ? -12.819 4.305 -3.362 1.00 95.56 102 LYS A CA 1
ATOM 861 C C . LYS A 1 102 ? -14.303 3.965 -3.520 1.00 95.56 102 LYS A C 1
ATOM 863 O O . LYS A 1 102 ? -15.163 4.799 -3.253 1.00 95.56 102 LYS A O 1
ATOM 868 N N . ARG A 1 103 ? -14.615 2.733 -3.939 1.00 95.56 103 ARG A N 1
ATOM 869 C CA . ARG A 1 103 ? -15.994 2.263 -4.122 1.00 95.56 103 ARG A CA 1
ATOM 870 C C . ARG A 1 103 ? -16.760 2.129 -2.804 1.00 95.56 103 ARG A C 1
ATOM 872 O O . ARG A 1 103 ? -17.949 2.440 -2.776 1.00 95.56 103 ARG A O 1
ATOM 879 N N . TYR A 1 104 ? -16.127 1.609 -1.753 1.00 96.44 104 TYR A N 1
ATOM 880 C CA . TYR A 1 104 ? -16.782 1.394 -0.455 1.00 96.44 104 TYR A CA 1
ATOM 881 C C . TYR A 1 104 ? -16.720 2.619 0.467 1.00 96.44 104 TYR A C 1
ATOM 883 O O . TYR A 1 104 ? -17.582 2.762 1.332 1.00 96.44 104 TYR A O 1
ATOM 891 N N . PHE A 1 105 ? -15.750 3.508 0.251 1.00 95.50 105 PHE A N 1
ATOM 892 C CA . PHE A 1 105 ? -15.517 4.731 1.016 1.00 95.50 105 PHE A CA 1
ATOM 893 C C . PHE A 1 105 ? -15.430 5.939 0.068 1.00 95.50 105 PHE A C 1
ATOM 895 O O . PHE A 1 105 ? -14.342 6.478 -0.110 1.00 95.50 105 PHE A O 1
ATOM 902 N N . PRO A 1 106 ? -16.523 6.358 -0.592 1.00 92.69 106 PRO A N 1
ATOM 903 C CA . PRO A 1 106 ? -16.493 7.523 -1.477 1.00 92.69 106 PRO A CA 1
ATOM 904 C C . PRO A 1 106 ? -16.196 8.816 -0.697 1.00 92.69 106 PRO A C 1
ATOM 906 O O . PRO A 1 106 ? -16.612 8.944 0.457 1.00 92.69 106 PRO A O 1
ATOM 909 N N . GLU A 1 107 ? -15.520 9.789 -1.323 1.00 84.75 107 GLU A N 1
ATOM 910 C CA . GLU A 1 107 ? -15.449 11.147 -0.765 1.00 84.75 107 GLU A CA 1
ATOM 911 C C . GLU A 1 107 ? -16.875 11.700 -0.651 1.00 84.75 107 GLU A C 1
ATOM 913 O O . GLU A 1 107 ? -17.666 11.609 -1.593 1.00 84.75 107 GLU A O 1
ATOM 918 N N . ALA A 1 108 ? -17.233 12.212 0.526 1.00 69.06 108 ALA A N 1
ATOM 919 C CA . ALA A 1 108 ? -18.520 12.866 0.711 1.00 69.06 108 ALA A CA 1
ATOM 920 C C . ALA A 1 108 ? -18.548 14.164 -0.117 1.00 69.06 108 ALA A C 1
ATOM 922 O O . ALA A 1 108 ? -17.631 14.976 0.014 1.00 69.06 108 ALA A O 1
ATOM 923 N N . GLU A 1 109 ? -19.576 14.329 -0.960 1.00 52.44 109 GLU A N 1
ATOM 924 C CA . GLU A 1 109 ? -19.859 15.576 -1.699 1.00 52.44 109 GLU A CA 1
ATOM 925 C C . GLU A 1 109 ? -20.100 16.778 -0.772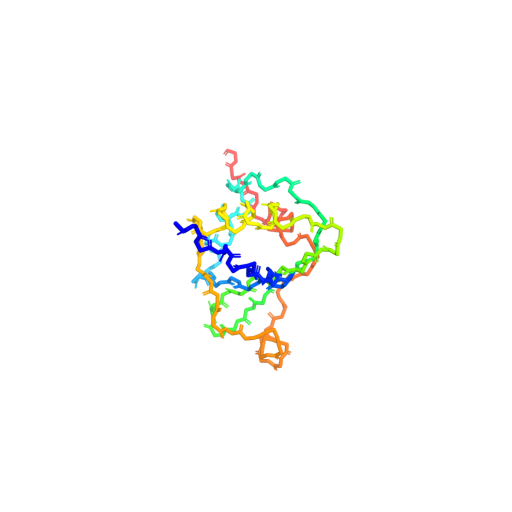 1.00 52.44 109 GLU A C 1
ATOM 927 O O . GLU A 1 109 ? -20.742 16.606 0.294 1.00 52.44 109 GLU A O 1
#

Foldseek 3Di:
DDDPDDPDPDDQKFKWKDAAVVLVLCCLVPFPQPDDQWWWWWWDAPRIIMIMIGHDPPDDPVSVVVVVVRSVVRTGTDPDDPVRCVVGIDTPDTGPSSVVSCVVPPDDD

Organism: Staphylococcus pseudintermedius (NCBI:txid283734)

InterPro domains:
  IPR008681 Negative regulator of genetic competence, MecA [PF05389] (5-101)
  IPR008681 Negative regulator of genetic competence, MecA [PTHR39161] (6-106)
  IPR038471 MecA, C-terminal domain superfamily [G3DSA:3.30.70.1950] (6-106)

Sequence (109 aa):
RKRPSKNRTTTRTAIFKFEDLEDVIAYAHRNDQRLTEFEDLLYMLDDTYYYVVHFDETVAETHIHDYYGQILEFTAPSDKTEFYLNDYGKIVMSHNVVEQVKRYFPEAE

Radius of gyration: 14.99 Å; chains: 1; bounding box: 58×33×33 Å